Protein AF-A0A2V5P9Q1-F1 (afdb_monomer_lite)

Sequence (149 aa):
MIMTPKLNVADATVYAEELSNFLGTQSELMRGEEVIRRAHARVTAQKPDLAFQPVALTVNVLPKTTIFVLRAIGDNPQYAQAFLQACMDEFVLLKKEMKTGLSDTMVASLMEEMLRKEKELAKCDEELVAFQSTNKMVITQETGNNAAT

Radius of gyration: 32.31 Å; chains: 1; bounding box: 69×60×89 Å

Secondary structure (DSSP, 8-state):
---------THHHHHHHHHHHHHHHHHHHHT-HHHHHHHHHHHHHH-TTS-----EEEEEEPTTSS-EEEEEE-S-HHHHHHHHHHHHHHHHHHHHHHHHHHHHHHHHHHHHHHHHHHHHHHHHHHHHHHHHHHHHHHHHHHHHHHT--

pLDDT: mean 80.14, std 17.53, range [33.88, 97.25]

Structure (mmCIF, N/CA/C/O backbone):
data_AF-A0A2V5P9Q1-F1
#
_entry.id   AF-A0A2V5P9Q1-F1
#
loop_
_atom_site.group_PDB
_atom_site.id
_atom_site.type_symbol
_atom_site.label_atom_id
_atom_site.label_alt_id
_atom_site.label_comp_id
_atom_site.label_asym_id
_atom_site.label_entity_id
_atom_site.label_seq_id
_atom_site.pdbx_PDB_ins_code
_atom_site.Cartn_x
_atom_site.Cartn_y
_atom_site.Cartn_z
_atom_site.occupancy
_atom_site.B_iso_or_equiv
_atom_site.auth_seq_id
_atom_site.auth_comp_id
_atom_site.auth_asym_id
_atom_site.auth_atom_id
_atom_site.pdbx_PDB_model_num
ATOM 1 N N . MET A 1 1 ? -32.147 44.092 0.662 1.00 40.44 1 MET A N 1
ATOM 2 C CA . MET A 1 1 ? -30.675 44.051 0.782 1.00 40.44 1 MET A CA 1
ATOM 3 C C . MET A 1 1 ? -30.308 42.649 1.239 1.00 40.44 1 MET A C 1
ATOM 5 O O . MET A 1 1 ? -30.636 42.300 2.363 1.00 40.44 1 MET A O 1
ATOM 9 N N . ILE A 1 2 ? -29.766 41.808 0.355 1.00 33.88 2 ILE A N 1
ATOM 10 C CA . ILE A 1 2 ? -29.325 40.457 0.731 1.00 33.88 2 ILE A CA 1
ATOM 11 C C . ILE A 1 2 ? -27.903 40.611 1.265 1.00 33.88 2 ILE A C 1
ATOM 13 O O . ILE A 1 2 ? -26.977 40.881 0.507 1.00 33.88 2 ILE A O 1
ATOM 17 N N . MET A 1 3 ? -27.762 40.536 2.584 1.00 35.75 3 MET A N 1
ATOM 18 C CA . MET A 1 3 ? -26.467 40.459 3.250 1.00 35.75 3 MET A CA 1
ATOM 19 C C . MET A 1 3 ? -25.951 39.036 3.067 1.00 35.75 3 MET A C 1
ATOM 21 O O . MET A 1 3 ? -26.459 38.113 3.694 1.00 35.75 3 MET A O 1
ATOM 25 N N . THR A 1 4 ? -24.973 38.849 2.185 1.00 43.09 4 THR A N 1
ATOM 26 C CA . THR A 1 4 ? -24.182 37.619 2.126 1.00 43.09 4 THR A CA 1
ATOM 27 C C . THR A 1 4 ? -23.335 37.574 3.395 1.00 43.09 4 THR A C 1
ATOM 29 O O . THR A 1 4 ? -22.450 38.424 3.545 1.00 43.09 4 THR A O 1
ATOM 32 N N . PRO A 1 5 ? -23.570 36.646 4.339 1.00 45.94 5 PRO A N 1
ATOM 33 C CA . PRO A 1 5 ? -22.650 36.492 5.449 1.00 45.94 5 PRO A CA 1
ATOM 34 C C . PRO A 1 5 ? -21.305 36.050 4.863 1.00 45.94 5 PRO A C 1
ATOM 36 O O . PRO A 1 5 ? -21.195 34.986 4.254 1.00 45.94 5 PRO A O 1
ATOM 39 N N . LYS A 1 6 ? -20.276 36.893 5.004 1.00 47.44 6 LYS A N 1
ATOM 40 C CA . LYS A 1 6 ? -18.892 36.468 4.796 1.00 47.44 6 LYS A CA 1
ATOM 41 C C . LYS A 1 6 ? -18.581 35.468 5.905 1.00 47.44 6 LYS A C 1
ATOM 43 O O . LYS A 1 6 ? -18.288 35.867 7.028 1.00 47.44 6 LYS A O 1
ATOM 48 N N . LEU A 1 7 ? -18.707 34.180 5.592 1.00 46.69 7 LEU A N 1
ATOM 49 C CA . LEU A 1 7 ? -18.158 33.101 6.403 1.00 46.69 7 LEU A CA 1
ATOM 50 C C . LEU A 1 7 ? -16.652 33.357 6.525 1.00 46.69 7 LEU A C 1
ATOM 52 O O . LEU A 1 7 ? -15.906 33.226 5.557 1.00 46.69 7 LEU A O 1
ATOM 56 N N . ASN A 1 8 ? -16.223 33.808 7.700 1.00 52.91 8 ASN A N 1
ATOM 57 C CA . ASN A 1 8 ? -14.816 33.918 8.045 1.00 52.91 8 ASN A CA 1
ATOM 58 C C . ASN A 1 8 ? -14.330 32.509 8.398 1.00 52.91 8 ASN A C 1
ATOM 60 O O . ASN A 1 8 ? -14.477 32.064 9.534 1.00 52.91 8 ASN A O 1
ATOM 64 N N . VAL A 1 9 ? -13.863 31.772 7.390 1.00 55.88 9 VAL A N 1
ATOM 65 C CA . VAL A 1 9 ? -13.464 30.369 7.526 1.00 55.88 9 VAL A CA 1
ATOM 66 C C . VAL A 1 9 ? -12.062 30.309 8.137 1.00 55.88 9 VAL A C 1
ATOM 68 O O . VAL A 1 9 ? -11.066 30.224 7.423 1.00 55.88 9 VAL A O 1
ATOM 71 N N . ALA A 1 10 ? -11.987 30.337 9.467 1.00 56.22 10 ALA A N 1
ATOM 72 C CA . ALA A 1 10 ? -10.782 29.927 10.191 1.00 56.22 10 ALA A CA 1
ATOM 73 C C . ALA A 1 10 ? -10.401 28.453 9.893 1.00 56.22 10 ALA A C 1
ATOM 75 O O . ALA A 1 10 ? -9.249 28.070 10.062 1.00 56.22 10 ALA A O 1
ATOM 76 N N . ASP A 1 11 ? -11.341 27.657 9.364 1.00 56.78 11 ASP A N 1
ATOM 77 C CA . ASP A 1 11 ? -11.164 26.243 9.003 1.00 56.78 11 ASP A CA 1
ATOM 78 C C . ASP A 1 11 ? -10.457 25.999 7.657 1.00 56.78 11 ASP A C 1
ATOM 80 O O . ASP A 1 11 ? -10.045 24.877 7.380 1.00 56.78 11 ASP A O 1
ATOM 84 N N . ALA A 1 12 ? -10.308 27.001 6.781 1.00 59.97 12 ALA A N 1
ATOM 85 C CA . ALA A 1 12 ? -9.825 26.766 5.415 1.00 59.97 12 ALA A CA 1
ATOM 86 C C . ALA A 1 12 ? -8.329 26.421 5.387 1.00 59.97 12 ALA A C 1
ATOM 88 O O . ALA A 1 12 ? -7.890 25.617 4.565 1.00 59.97 12 ALA A O 1
ATOM 89 N N . THR A 1 13 ? -7.553 27.014 6.296 1.00 61.47 13 THR A N 1
ATOM 90 C CA . THR A 1 13 ? -6.129 26.710 6.476 1.00 61.47 13 THR A CA 1
ATOM 91 C C . THR A 1 13 ? -5.934 25.343 7.124 1.00 61.47 13 THR A C 1
ATOM 93 O O . THR A 1 13 ? -5.122 24.566 6.635 1.00 61.47 13 THR A O 1
ATOM 96 N N . VAL A 1 14 ? -6.737 25.008 8.141 1.00 61.88 14 VAL A N 1
ATOM 97 C CA . VAL A 1 14 ? -6.705 23.695 8.810 1.00 61.88 14 VAL A CA 1
ATOM 98 C C . VAL A 1 14 ? -7.083 22.582 7.832 1.00 61.88 14 VAL A C 1
ATOM 100 O O . VAL A 1 14 ? -6.354 21.606 7.695 1.00 61.88 14 VAL A O 1
ATOM 103 N N . TYR A 1 15 ? -8.154 22.767 7.056 1.00 58.06 15 TYR A N 1
ATOM 104 C CA . TYR A 1 15 ? -8.574 21.818 6.023 1.00 58.06 15 TYR A CA 1
ATOM 105 C C . TYR A 1 15 ? -7.515 21.632 4.924 1.00 58.06 15 TYR A C 1
ATOM 107 O O . TYR A 1 15 ? -7.297 20.521 4.442 1.00 58.06 15 TYR A O 1
ATOM 115 N N . ALA A 1 16 ? -6.832 22.709 4.519 1.00 63.66 16 ALA A N 1
ATOM 116 C CA . ALA A 1 16 ? -5.755 22.629 3.534 1.00 63.66 16 ALA A CA 1
ATOM 117 C C . ALA A 1 16 ? -4.531 21.863 4.069 1.00 63.66 16 ALA A C 1
ATOM 119 O O . ALA A 1 16 ? -3.943 21.068 3.332 1.00 63.66 16 ALA A O 1
ATOM 120 N N . GLU A 1 17 ? -4.167 22.065 5.338 1.00 64.94 17 GLU A N 1
ATOM 121 C CA . GLU A 1 17 ? -3.105 21.308 6.008 1.00 64.94 17 GLU A CA 1
ATOM 122 C C . GLU A 1 17 ? -3.478 19.831 6.167 1.00 64.94 17 GLU A C 1
ATOM 124 O O . GLU A 1 17 ? -2.684 18.962 5.810 1.00 64.94 17 GLU A O 1
ATOM 129 N N . GLU A 1 18 ? -4.699 19.526 6.612 1.00 74.88 18 GLU A N 1
ATOM 130 C CA . GLU A 1 18 ? -5.209 18.154 6.715 1.00 74.88 18 GLU A CA 1
ATOM 131 C C . GLU A 1 18 ? -5.210 17.442 5.361 1.00 74.88 18 GLU A C 1
ATOM 133 O O . GLU A 1 18 ? -4.763 16.296 5.262 1.00 74.88 18 GLU A O 1
ATOM 138 N N . LEU A 1 19 ? -5.647 18.124 4.298 1.00 75.00 19 LEU A N 1
ATOM 139 C CA . LEU A 1 19 ? -5.620 17.577 2.945 1.00 75.00 19 LEU A CA 1
ATOM 140 C C . LEU A 1 19 ? -4.183 17.334 2.466 1.00 75.00 19 LEU A C 1
ATOM 142 O O . LEU A 1 19 ? -3.898 16.282 1.894 1.00 75.00 19 LEU A O 1
ATOM 146 N N . SER A 1 20 ? -3.265 18.271 2.714 1.00 79.62 20 SER A N 1
ATOM 147 C CA . SER A 1 20 ? -1.847 18.113 2.373 1.00 79.62 20 SER A CA 1
ATOM 148 C C . SER A 1 20 ? -1.219 16.932 3.114 1.00 79.62 20 SER A C 1
ATOM 150 O O . SER A 1 20 ? -0.558 16.092 2.499 1.00 79.62 20 SER A O 1
ATOM 152 N N . ASN A 1 21 ? -1.477 16.818 4.417 1.00 81.12 21 ASN A N 1
ATOM 153 C CA . ASN A 1 21 ? -1.006 15.714 5.248 1.00 81.12 21 ASN A CA 1
ATOM 154 C C . ASN A 1 21 ? -1.571 14.382 4.754 1.00 81.12 21 ASN A C 1
ATOM 156 O O . ASN A 1 21 ? -0.819 13.428 4.567 1.00 81.12 21 ASN A O 1
ATOM 160 N N . PHE A 1 22 ? -2.870 14.332 4.448 1.00 85.25 22 PHE A N 1
ATOM 161 C CA . PHE A 1 22 ? -3.517 13.150 3.891 1.00 85.25 22 PHE A CA 1
ATOM 162 C C . PHE A 1 22 ? -2.852 12.692 2.587 1.00 85.25 22 PHE A C 1
ATOM 164 O O . PHE A 1 22 ? -2.501 11.515 2.460 1.00 85.25 22 PHE A O 1
ATOM 171 N N . LEU A 1 23 ? -2.654 13.608 1.631 1.00 88.19 23 LEU A N 1
ATOM 172 C CA . LEU A 1 23 ? -2.028 13.307 0.341 1.00 88.19 23 LEU A CA 1
ATOM 173 C C . LEU A 1 23 ? -0.563 12.875 0.510 1.00 88.19 23 LEU A C 1
ATOM 175 O O . LEU A 1 23 ? -0.137 11.914 -0.133 1.00 88.19 23 LEU A O 1
ATOM 179 N N . GLY A 1 24 ? 0.177 13.518 1.418 1.00 88.12 24 GLY A N 1
ATOM 180 C CA . GLY A 1 24 ? 1.533 13.122 1.799 1.00 88.12 24 GLY A CA 1
ATOM 181 C C . GLY A 1 24 ? 1.580 11.699 2.357 1.00 88.12 24 GLY A C 1
ATOM 182 O O . GLY A 1 24 ? 2.328 10.865 1.852 1.00 88.12 24 GLY A O 1
ATOM 183 N N . THR A 1 25 ? 0.711 11.372 3.317 1.00 90.44 25 THR A N 1
ATOM 184 C CA . THR A 1 25 ? 0.605 10.016 3.871 1.00 90.44 25 THR A CA 1
ATOM 185 C C . THR A 1 25 ? 0.240 8.990 2.801 1.00 90.44 25 THR A C 1
ATOM 187 O O . THR A 1 25 ? 0.824 7.911 2.778 1.00 90.44 25 THR A O 1
ATOM 190 N N . GLN A 1 26 ? -0.695 9.295 1.892 1.00 91.00 26 GLN A N 1
ATOM 191 C CA . GLN A 1 26 ? -1.027 8.362 0.808 1.00 91.00 26 GLN A C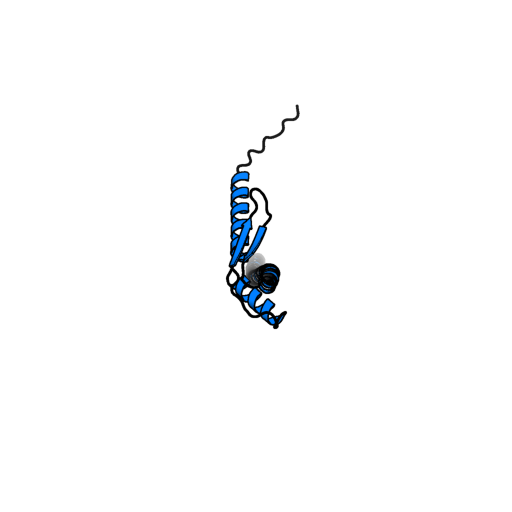A 1
ATOM 192 C C . GLN A 1 26 ? 0.175 8.126 -0.115 1.00 91.00 26 GLN A C 1
ATOM 194 O O . GLN A 1 26 ? 0.431 6.985 -0.488 1.00 91.00 26 GLN A O 1
ATOM 199 N N . SER A 1 27 ? 0.937 9.175 -0.437 1.00 93.12 27 SER A N 1
ATOM 200 C CA . SER A 1 27 ? 2.149 9.071 -1.256 1.00 93.12 27 SER A CA 1
ATOM 201 C C . SER A 1 27 ? 3.232 8.211 -0.593 1.00 93.12 27 SER A C 1
ATOM 203 O O . SER A 1 27 ? 3.878 7.410 -1.268 1.00 93.12 27 SER A O 1
ATOM 205 N N . GLU A 1 28 ? 3.417 8.340 0.722 1.00 93.06 28 GLU A N 1
ATOM 206 C CA . GLU A 1 28 ? 4.348 7.494 1.479 1.00 93.06 28 GLU A CA 1
ATOM 207 C C . GLU A 1 28 ? 3.880 6.041 1.547 1.00 93.06 28 GLU A C 1
ATOM 209 O O . GLU A 1 28 ? 4.666 5.134 1.296 1.00 93.06 28 GLU A O 1
ATOM 214 N N . LEU A 1 29 ? 2.587 5.798 1.784 1.00 93.25 29 LEU A N 1
ATOM 215 C CA . LEU A 1 29 ? 2.034 4.441 1.783 1.00 93.25 29 LEU A CA 1
ATOM 216 C C . LEU A 1 29 ? 2.187 3.753 0.419 1.00 93.25 29 LEU A C 1
ATOM 218 O O . LEU A 1 29 ? 2.509 2.569 0.374 1.00 93.25 29 LEU A O 1
ATOM 222 N N . MET A 1 30 ? 2.012 4.480 -0.691 1.00 94.25 30 MET A N 1
ATOM 223 C CA . MET A 1 30 ? 2.239 3.950 -2.045 1.00 94.25 30 MET A CA 1
ATOM 224 C C . MET A 1 30 ? 3.700 3.536 -2.287 1.00 94.25 30 MET A C 1
ATOM 226 O O . MET A 1 30 ? 3.950 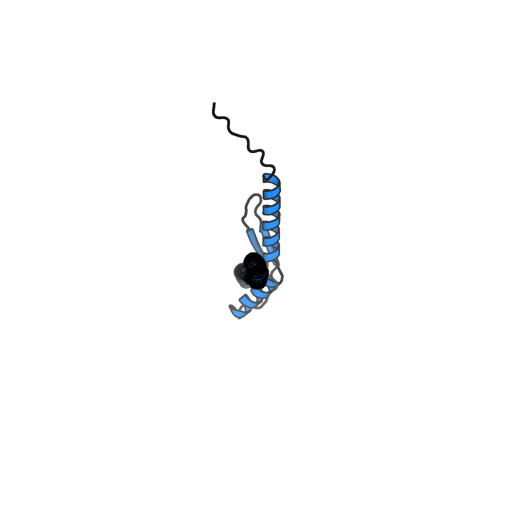2.622 -3.070 1.00 94.25 30 MET A O 1
ATOM 230 N N . ARG A 1 31 ? 4.661 4.198 -1.629 1.00 94.19 31 ARG A N 1
ATOM 231 C CA . ARG A 1 31 ? 6.102 3.882 -1.691 1.00 94.19 31 ARG A CA 1
ATOM 232 C C . ARG A 1 31 ? 6.578 2.993 -0.544 1.00 94.19 31 ARG A C 1
ATOM 234 O O . ARG A 1 31 ? 7.772 2.724 -0.444 1.00 94.19 31 ARG A O 1
ATOM 241 N N . GLY A 1 32 ? 5.666 2.557 0.320 1.00 93.62 32 GLY A N 1
ATOM 242 C CA . GLY A 1 32 ? 5.994 1.748 1.481 1.00 93.62 32 GLY A CA 1
ATOM 243 C C . GLY A 1 32 ? 6.600 0.406 1.079 1.00 93.62 32 GLY A C 1
ATOM 244 O O . GLY A 1 32 ? 6.219 -0.190 0.068 1.00 93.62 32 GLY A O 1
ATOM 245 N N . GLU A 1 33 ? 7.515 -0.092 1.912 1.00 94.69 33 GLU A N 1
ATOM 246 C CA . GLU A 1 33 ? 8.209 -1.364 1.690 1.00 94.69 33 GLU A CA 1
ATOM 247 C C . GLU A 1 33 ? 7.228 -2.517 1.461 1.00 94.69 33 GLU A C 1
ATOM 249 O O . GLU A 1 33 ? 7.431 -3.329 0.564 1.00 94.69 33 GLU A O 1
ATOM 254 N N . GLU A 1 34 ? 6.122 -2.554 2.207 1.00 94.38 34 GLU A N 1
ATOM 255 C CA . GLU A 1 34 ? 5.136 -3.624 2.078 1.00 94.38 34 GLU A CA 1
ATOM 256 C C . GLU A 1 34 ? 4.461 -3.639 0.698 1.00 94.38 34 GLU A C 1
ATOM 258 O O . GLU A 1 34 ? 4.317 -4.705 0.099 1.00 94.38 34 GLU A O 1
ATOM 263 N N . VAL A 1 35 ? 4.118 -2.470 0.145 1.00 96.38 35 VAL A N 1
ATOM 264 C CA . VAL A 1 35 ? 3.548 -2.364 -1.210 1.00 96.38 35 VAL A CA 1
ATOM 265 C C . VAL A 1 35 ? 4.578 -2.798 -2.250 1.00 96.38 35 VAL A C 1
ATOM 267 O O . VAL A 1 35 ? 4.259 -3.599 -3.127 1.00 96.38 35 VAL A O 1
ATOM 270 N N . ILE A 1 36 ? 5.821 -2.324 -2.137 1.00 96.38 36 ILE A N 1
ATOM 271 C CA . ILE A 1 36 ? 6.913 -2.665 -3.063 1.00 96.38 36 ILE A CA 1
ATOM 272 C C . ILE A 1 36 ? 7.198 -4.173 -3.039 1.00 96.38 36 ILE A C 1
ATOM 274 O O . ILE A 1 36 ? 7.257 -4.823 -4.085 1.00 96.38 36 ILE A O 1
ATOM 278 N N . ARG A 1 37 ? 7.331 -4.752 -1.843 1.00 96.56 37 ARG A N 1
ATOM 279 C CA . ARG A 1 37 ? 7.618 -6.173 -1.635 1.00 96.56 37 ARG A CA 1
ATOM 280 C C . ARG A 1 37 ? 6.504 -7.052 -2.199 1.00 96.56 37 ARG A C 1
ATOM 282 O O . ARG A 1 37 ? 6.789 -7.998 -2.938 1.00 96.56 37 ARG A O 1
ATOM 289 N N . ARG A 1 38 ? 5.238 -6.741 -1.889 1.00 97.19 38 ARG A N 1
ATOM 290 C CA . ARG A 1 38 ? 4.083 -7.477 -2.428 1.00 97.19 38 ARG A CA 1
ATOM 291 C C . ARG A 1 38 ? 3.969 -7.324 -3.942 1.00 97.19 38 ARG A C 1
ATOM 293 O O . ARG A 1 38 ? 3.687 -8.308 -4.621 1.00 97.19 38 ARG A O 1
ATOM 300 N N . ALA A 1 39 ? 4.258 -6.143 -4.487 1.00 97.06 39 ALA A N 1
ATOM 301 C CA . ALA A 1 39 ? 4.215 -5.904 -5.925 1.00 97.06 39 ALA A CA 1
ATOM 302 C C . ALA A 1 39 ? 5.239 -6.764 -6.676 1.00 97.06 39 ALA A C 1
ATOM 304 O O . ALA A 1 39 ? 4.877 -7.444 -7.636 1.00 97.06 39 ALA A O 1
ATOM 305 N N . HIS A 1 40 ? 6.489 -6.819 -6.206 1.00 96.50 40 HIS A N 1
ATOM 306 C CA . HIS A 1 40 ? 7.497 -7.718 -6.775 1.00 96.50 40 HIS A CA 1
ATOM 307 C C . HIS A 1 40 ? 7.069 -9.187 -6.695 1.00 96.50 40 HIS A C 1
ATOM 309 O O . HIS A 1 40 ? 7.151 -9.901 -7.694 1.00 96.50 40 HIS A O 1
ATOM 315 N N . ALA A 1 41 ? 6.564 -9.631 -5.539 1.00 96.00 41 ALA A N 1
ATOM 316 C CA . ALA A 1 41 ? 6.081 -10.999 -5.366 1.00 96.00 41 ALA A CA 1
ATOM 317 C C . ALA A 1 41 ? 4.930 -11.331 -6.333 1.00 96.00 41 ALA A C 1
ATOM 319 O O . ALA A 1 41 ? 4.930 -12.394 -6.956 1.00 96.00 41 ALA A O 1
ATOM 320 N N . ARG A 1 42 ? 3.987 -10.399 -6.519 1.00 96.12 42 ARG A N 1
ATOM 321 C CA . ARG A 1 42 ? 2.875 -10.534 -7.466 1.00 96.12 42 ARG A CA 1
ATOM 322 C C . ARG A 1 42 ? 3.365 -10.654 -8.905 1.00 96.12 42 ARG A C 1
ATOM 324 O O . ARG A 1 42 ? 2.878 -11.522 -9.624 1.00 96.12 42 ARG A O 1
ATOM 331 N N . VAL A 1 43 ? 4.319 -9.823 -9.329 1.00 96.12 43 VAL A N 1
ATOM 332 C CA . VAL A 1 43 ? 4.875 -9.896 -10.691 1.00 96.12 43 VAL A CA 1
ATOM 333 C C . VAL A 1 43 ? 5.556 -11.239 -10.922 1.00 96.12 43 VAL A C 1
ATOM 335 O O . VAL A 1 43 ? 5.258 -11.888 -11.920 1.00 96.12 43 VAL A O 1
ATOM 338 N N . THR A 1 44 ? 6.389 -11.696 -9.984 1.00 94.25 44 THR A N 1
ATOM 339 C CA . THR A 1 44 ? 7.059 -13.002 -10.079 1.00 94.25 44 THR A CA 1
ATOM 340 C C . THR A 1 44 ? 6.054 -14.155 -10.160 1.00 94.25 44 THR A C 1
ATOM 342 O O . THR A 1 44 ? 6.258 -15.095 -10.921 1.00 94.25 44 THR A O 1
ATOM 345 N N . ALA A 1 45 ? 4.944 -14.077 -9.419 1.00 94.19 45 ALA A N 1
ATOM 346 C CA . ALA A 1 45 ? 3.903 -15.104 -9.437 1.00 94.19 45 ALA A CA 1
ATOM 347 C C . ALA A 1 45 ? 3.064 -15.103 -10.728 1.00 94.19 45 ALA A C 1
ATOM 349 O O . ALA A 1 45 ? 2.678 -16.163 -11.212 1.00 94.19 45 ALA A O 1
ATOM 350 N N . GLN A 1 46 ? 2.755 -13.927 -11.282 1.00 94.00 46 GLN A N 1
ATOM 351 C CA . GLN A 1 46 ? 1.884 -13.797 -12.458 1.00 94.00 46 GLN A CA 1
ATOM 352 C C . GLN A 1 46 ? 2.637 -13.882 -13.787 1.00 94.00 46 GLN A C 1
ATOM 354 O O . GLN A 1 46 ? 2.044 -14.227 -14.808 1.00 94.00 46 GLN A O 1
ATOM 359 N N . LYS A 1 47 ? 3.921 -13.519 -13.795 1.00 92.44 47 LYS A N 1
ATOM 360 C CA . LYS A 1 47 ? 4.767 -13.447 -14.989 1.00 92.44 47 LYS A CA 1
ATOM 361 C C . LYS A 1 47 ? 6.137 -14.065 -14.691 1.00 92.44 47 LYS A C 1
ATOM 363 O O . LYS A 1 47 ? 7.123 -13.333 -14.620 1.00 92.44 47 LYS A O 1
ATOM 368 N N . PRO A 1 48 ? 6.213 -15.398 -14.531 1.00 88.25 48 PRO A N 1
ATOM 369 C CA . PRO A 1 48 ? 7.462 -16.086 -14.196 1.00 88.25 48 PRO A CA 1
ATOM 370 C C . PRO A 1 48 ? 8.551 -15.919 -15.268 1.00 88.25 48 PRO A C 1
ATOM 372 O O . PRO A 1 48 ? 9.734 -16.009 -14.954 1.00 88.25 48 PRO A O 1
ATOM 375 N N . ASP A 1 49 ? 8.165 -15.619 -16.512 1.00 91.19 49 ASP A N 1
ATOM 376 C CA . ASP A 1 49 ? 9.092 -15.366 -17.623 1.00 91.19 49 ASP A CA 1
ATOM 377 C C . ASP A 1 49 ? 9.869 -14.047 -17.472 1.00 91.19 49 ASP A C 1
ATOM 379 O O . ASP A 1 49 ? 10.910 -13.851 -18.103 1.00 91.19 49 ASP A O 1
ATOM 383 N N . LEU A 1 50 ? 9.373 -13.118 -16.647 1.00 91.12 50 LEU A N 1
ATOM 384 C CA . LEU A 1 50 ? 10.051 -11.860 -16.374 1.00 91.12 50 LEU A CA 1
ATOM 385 C C . LEU A 1 50 ? 10.959 -12.020 -15.152 1.00 91.12 50 LEU A C 1
ATOM 387 O O . LEU A 1 50 ? 10.494 -12.081 -14.013 1.00 91.12 50 LEU A O 1
ATOM 391 N N . ALA A 1 51 ? 12.270 -12.034 -15.390 1.00 90.44 51 ALA A N 1
ATOM 392 C CA . ALA A 1 51 ? 13.258 -12.063 -14.320 1.00 90.44 51 ALA A CA 1
ATOM 393 C C . ALA A 1 51 ? 13.093 -10.862 -13.377 1.00 90.44 51 ALA A C 1
ATOM 395 O O . ALA A 1 51 ? 12.850 -9.737 -13.819 1.00 90.44 51 ALA A O 1
ATOM 396 N N . PHE A 1 52 ? 13.262 -11.109 -12.077 1.00 92.56 52 PHE A N 1
ATOM 397 C CA . PHE A 1 52 ? 13.241 -10.063 -11.061 1.00 92.56 52 PHE A CA 1
ATOM 398 C C . PHE A 1 52 ? 14.274 -8.976 -11.373 1.00 92.56 52 PHE A C 1
ATOM 400 O O . PHE A 1 52 ? 15.435 -9.278 -11.657 1.00 92.56 52 PHE A O 1
ATOM 407 N N . GLN A 1 53 ? 13.857 -7.714 -11.266 1.00 91.19 53 GLN A N 1
ATOM 408 C CA . GLN A 1 53 ? 14.733 -6.561 -11.425 1.00 91.19 53 GLN A CA 1
ATOM 409 C C . GLN A 1 53 ? 14.388 -5.460 -10.420 1.00 91.19 53 GLN A C 1
ATOM 411 O O . GLN A 1 53 ? 13.212 -5.278 -10.089 1.00 91.19 53 GLN A O 1
ATOM 416 N N . PRO A 1 54 ? 15.390 -4.698 -9.948 1.00 92.19 54 PRO A N 1
ATOM 417 C CA . PRO A 1 54 ? 15.134 -3.515 -9.144 1.00 92.19 54 PRO A CA 1
ATOM 418 C C . PRO A 1 54 ? 14.404 -2.461 -9.985 1.00 92.19 54 PRO A C 1
ATOM 420 O O . PRO A 1 54 ? 14.766 -2.198 -11.132 1.00 92.19 54 PRO A O 1
ATOM 423 N N . VAL A 1 55 ? 13.373 -1.846 -9.405 1.00 95.69 55 VAL A N 1
ATOM 424 C CA . VAL A 1 55 ? 12.603 -0.776 -10.046 1.00 95.69 55 VAL A CA 1
ATOM 425 C C . VAL A 1 55 ? 12.515 0.407 -9.092 1.00 95.69 55 VAL A C 1
ATOM 427 O O . 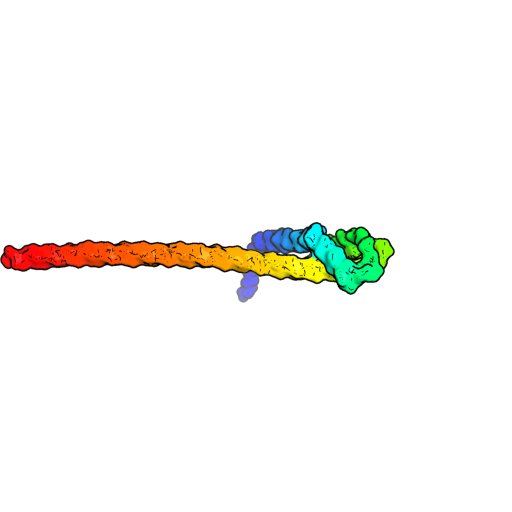VAL A 1 55 ? 12.044 0.278 -7.964 1.00 95.69 55 VAL A O 1
ATOM 430 N N . ALA A 1 56 ? 12.954 1.577 -9.545 1.00 95.06 56 ALA A N 1
ATOM 431 C CA . ALA A 1 56 ? 12.826 2.814 -8.791 1.00 95.06 56 ALA A CA 1
ATOM 432 C C . ALA A 1 56 ? 11.407 3.377 -8.957 1.00 95.06 56 ALA A C 1
ATOM 434 O O . ALA A 1 56 ? 11.012 3.767 -10.060 1.00 95.06 56 ALA A O 1
ATOM 435 N N . LEU A 1 57 ? 10.647 3.427 -7.861 1.00 96.25 57 LEU A N 1
ATOM 436 C CA . LEU A 1 57 ? 9.298 3.990 -7.819 1.00 96.25 57 LEU A CA 1
ATOM 437 C C . LEU A 1 57 ? 9.325 5.426 -7.290 1.00 96.25 57 LEU A C 1
ATOM 439 O O . LEU A 1 57 ? 9.842 5.707 -6.211 1.00 96.25 57 LEU A O 1
ATOM 443 N N . THR A 1 58 ? 8.696 6.334 -8.026 1.00 96.19 58 THR A N 1
ATOM 444 C CA . THR A 1 58 ? 8.460 7.715 -7.596 1.00 96.19 58 THR A CA 1
ATOM 445 C C . THR A 1 58 ? 6.971 8.021 -7.629 1.00 96.19 58 THR A C 1
ATOM 447 O O . THR A 1 58 ? 6.260 7.590 -8.537 1.00 96.19 58 THR A O 1
ATOM 450 N N . VAL A 1 59 ? 6.504 8.760 -6.624 1.00 95.88 59 VAL A N 1
ATOM 451 C CA . VAL A 1 59 ? 5.100 9.140 -6.449 1.00 95.88 59 VAL A CA 1
ATOM 452 C C . VAL A 1 59 ? 5.059 10.632 -6.161 1.00 95.88 59 VAL A C 1
ATOM 454 O O . VAL A 1 59 ? 5.699 11.106 -5.224 1.00 95.88 59 VAL A O 1
ATOM 457 N N . ASN A 1 60 ? 4.351 11.377 -7.000 1.00 94.75 60 ASN A N 1
ATOM 458 C CA . ASN A 1 60 ? 4.205 12.820 -6.868 1.00 94.75 60 ASN A CA 1
ATOM 459 C C . ASN A 1 60 ? 2.732 13.195 -6.951 1.00 94.75 60 ASN A C 1
ATOM 461 O O . ASN A 1 60 ? 1.976 12.585 -7.700 1.00 94.75 60 ASN A O 1
ATOM 465 N N . VAL A 1 61 ? 2.333 14.233 -6.227 1.00 93.00 61 VAL A N 1
ATOM 466 C CA . VAL A 1 61 ? 0.994 14.814 -6.344 1.00 93.00 61 VAL A CA 1
ATOM 467 C C . VAL A 1 61 ? 1.076 15.999 -7.295 1.00 93.00 61 VAL A C 1
ATOM 469 O O . VAL A 1 61 ? 1.954 16.852 -7.146 1.00 93.00 61 VAL A O 1
ATOM 472 N N . LEU A 1 62 ? 0.183 16.067 -8.283 1.00 91.94 62 LEU A N 1
ATOM 473 C CA . LEU A 1 62 ? 0.134 17.227 -9.166 1.00 91.94 62 LEU A CA 1
ATOM 474 C C . LEU A 1 62 ? -0.290 18.471 -8.365 1.00 91.94 62 LEU A C 1
ATOM 476 O O . LEU A 1 62 ? -1.313 18.422 -7.671 1.00 91.94 62 LEU A O 1
ATOM 480 N N . PRO A 1 63 ? 0.453 19.591 -8.463 1.00 88.94 63 PRO A N 1
ATOM 481 C CA . PRO A 1 63 ? 0.170 20.790 -7.684 1.00 88.94 63 PRO A CA 1
ATOM 482 C C . PRO A 1 63 ? -1.280 21.253 -7.822 1.00 88.94 63 PRO A C 1
ATOM 484 O O . PRO A 1 63 ? -1.806 21.325 -8.931 1.00 88.94 63 PRO A O 1
ATOM 487 N N . LYS A 1 64 ? -1.901 21.625 -6.695 1.00 85.88 64 LYS A N 1
ATOM 488 C CA . LYS A 1 64 ? -3.299 22.096 -6.618 1.00 85.88 64 LYS A CA 1
ATOM 489 C C . LYS A 1 64 ? -4.341 21.062 -7.073 1.00 85.88 64 LYS A C 1
ATOM 491 O O . LYS A 1 64 ? -5.443 21.434 -7.464 1.00 85.88 64 LYS A O 1
ATOM 496 N N . THR A 1 65 ? -4.008 19.775 -7.017 1.00 88.50 65 THR A N 1
ATOM 497 C CA . THR A 1 65 ? -4.934 18.682 -7.330 1.00 88.50 65 THR A CA 1
ATOM 498 C C . THR A 1 65 ? -4.808 17.549 -6.312 1.00 88.50 65 THR A C 1
ATOM 500 O O . THR A 1 65 ? -3.895 17.535 -5.489 1.00 88.50 65 THR A O 1
ATOM 503 N N . THR A 1 66 ? -5.703 16.568 -6.408 1.00 87.81 66 THR A N 1
ATOM 504 C CA . THR A 1 66 ? -5.636 15.286 -5.689 1.00 87.81 66 THR A CA 1
ATOM 505 C C . THR A 1 66 ? -5.136 14.142 -6.584 1.00 87.81 66 THR A C 1
ATOM 507 O O . THR A 1 66 ? -5.347 12.969 -6.280 1.00 87.81 66 THR A O 1
ATOM 510 N N . ILE A 1 67 ? -4.497 14.467 -7.714 1.00 91.19 67 ILE A N 1
ATOM 511 C CA . ILE A 1 67 ? -4.037 13.489 -8.704 1.00 91.19 67 ILE A CA 1
ATOM 512 C C . ILE A 1 67 ? -2.616 13.044 -8.358 1.00 91.19 67 ILE A C 1
ATOM 514 O O . ILE A 1 67 ? -1.694 13.860 -8.306 1.00 91.19 67 ILE A O 1
ATOM 518 N N . PHE A 1 68 ? -2.438 11.735 -8.184 1.00 94.12 68 PHE A N 1
ATOM 519 C CA . PHE A 1 68 ? -1.132 11.107 -8.011 1.00 94.12 68 PHE A CA 1
ATOM 520 C C . PHE A 1 68 ? -0.552 10.697 -9.366 1.00 94.12 68 PHE A C 1
ATOM 522 O O . PHE A 1 68 ? -1.226 10.083 -10.191 1.00 94.12 68 PHE A O 1
ATOM 529 N N . VAL A 1 69 ? 0.721 11.006 -9.574 1.00 95.12 69 VAL A N 1
ATOM 530 C CA . VAL A 1 69 ? 1.522 10.568 -10.714 1.00 95.12 69 VAL A CA 1
ATOM 531 C C . VAL A 1 69 ? 2.570 9.607 -10.192 1.00 95.12 69 VAL A C 1
ATOM 533 O O . VAL A 1 69 ? 3.473 9.996 -9.448 1.00 95.12 69 VAL A O 1
ATOM 536 N N . LEU A 1 70 ? 2.441 8.351 -10.605 1.00 95.25 70 LEU A N 1
ATOM 537 C CA . LEU A 1 70 ? 3.394 7.305 -10.291 1.00 95.25 70 LEU A CA 1
ATOM 538 C C . LEU A 1 70 ? 4.285 7.047 -11.500 1.00 95.25 70 LEU A C 1
ATOM 540 O O . LEU A 1 70 ? 3.819 7.001 -12.640 1.00 95.25 70 LEU A O 1
ATOM 544 N N . ARG A 1 71 ? 5.579 6.870 -11.248 1.00 96.12 71 ARG A N 1
ATOM 545 C CA . ARG A 1 71 ? 6.565 6.535 -12.273 1.00 96.12 71 ARG A CA 1
ATOM 546 C C . ARG A 1 71 ? 7.493 5.451 -11.752 1.00 96.12 71 ARG A C 1
ATOM 548 O O . ARG A 1 71 ? 8.114 5.621 -10.706 1.00 96.12 71 ARG A O 1
ATOM 555 N N . ALA A 1 72 ? 7.603 4.387 -12.535 1.00 95.56 72 ALA A N 1
ATOM 556 C CA . ALA A 1 72 ? 8.560 3.307 -12.359 1.00 95.56 72 ALA A CA 1
ATOM 557 C C . ALA A 1 72 ? 9.697 3.449 -13.380 1.00 95.56 72 ALA A C 1
ATOM 559 O O . ALA A 1 72 ? 9.438 3.697 -14.559 1.00 95.56 72 ALA A O 1
ATOM 560 N N . ILE A 1 73 ? 10.941 3.296 -12.933 1.00 95.38 73 ILE A N 1
ATOM 561 C CA . ILE A 1 73 ? 12.138 3.279 -13.783 1.00 95.38 73 ILE A CA 1
ATOM 562 C C . ILE A 1 73 ? 12.889 1.977 -13.505 1.00 95.38 73 ILE A C 1
ATOM 564 O O . ILE A 1 73 ? 13.202 1.685 -12.354 1.00 95.38 73 ILE A O 1
ATOM 568 N N . GLY A 1 74 ? 13.175 1.204 -14.547 1.00 93.62 74 GLY A N 1
ATOM 569 C CA . GLY A 1 74 ? 13.934 -0.042 -14.458 1.00 93.62 74 GLY A CA 1
ATOM 570 C C . GLY A 1 74 ? 14.484 -0.447 -15.822 1.00 93.62 74 GLY A C 1
ATOM 571 O O . GLY A 1 74 ? 14.080 0.117 -16.842 1.00 93.62 74 GLY A O 1
ATOM 572 N N . ASP A 1 75 ? 15.394 -1.417 -15.829 1.00 93.62 75 ASP A N 1
ATOM 573 C CA . ASP A 1 75 ? 16.140 -1.814 -17.030 1.00 93.62 75 ASP A CA 1
ATOM 574 C C . ASP A 1 75 ? 15.261 -2.554 -18.049 1.00 93.62 75 ASP A C 1
ATOM 576 O O . ASP A 1 75 ? 15.377 -2.343 -19.257 1.00 93.62 75 ASP A O 1
ATOM 580 N N . ASN A 1 76 ? 14.345 -3.405 -17.576 1.00 94.19 76 ASN A N 1
ATOM 581 C CA . ASN A 1 76 ? 13.360 -4.076 -18.414 1.00 94.19 76 ASN A CA 1
ATOM 582 C C . ASN A 1 76 ? 12.020 -3.318 -18.387 1.00 94.19 76 ASN A C 1
ATOM 584 O O . ASN A 1 76 ? 11.336 -3.310 -17.355 1.00 94.19 76 ASN A O 1
ATOM 588 N N . PRO A 1 77 ? 11.572 -2.751 -19.523 1.00 93.88 77 PRO A N 1
ATOM 589 C CA . PRO A 1 77 ? 10.328 -1.989 -19.581 1.00 93.88 77 PRO A CA 1
ATOM 590 C C . PRO A 1 77 ? 9.089 -2.844 -19.276 1.00 93.88 77 PRO A C 1
ATOM 592 O O . PRO A 1 77 ? 8.141 -2.348 -18.671 1.00 93.88 77 PRO A O 1
ATOM 595 N N . GLN A 1 78 ? 9.094 -4.131 -19.640 1.00 94.75 78 GLN A N 1
ATOM 596 C CA . GLN A 1 78 ? 7.973 -5.038 -19.380 1.00 94.75 78 GLN A CA 1
ATOM 597 C C . GLN A 1 78 ? 7.860 -5.367 -17.888 1.00 94.75 78 GLN A C 1
ATOM 599 O O . GLN A 1 78 ? 6.751 -5.407 -17.349 1.00 94.75 78 GLN A O 1
ATOM 604 N N . TYR A 1 79 ? 9.001 -5.555 -17.212 1.00 96.00 79 TYR A N 1
ATOM 605 C CA . TYR A 1 79 ? 9.036 -5.760 -15.764 1.00 96.00 79 TYR A CA 1
ATOM 606 C C . TYR A 1 79 ? 8.607 -4.491 -15.025 1.00 96.00 79 TYR A C 1
ATOM 608 O O . TYR A 1 79 ? 7.713 -4.551 -14.187 1.00 96.00 79 TYR A O 1
ATOM 616 N N . ALA A 1 80 ? 9.169 -3.332 -15.384 1.00 96.19 80 ALA A N 1
ATOM 617 C CA . ALA A 1 80 ? 8.831 -2.052 -14.763 1.00 96.19 80 ALA A CA 1
ATOM 618 C C . ALA A 1 80 ? 7.339 -1.703 -14.911 1.00 96.19 80 ALA A C 1
ATOM 620 O O . ALA A 1 80 ? 6.716 -1.241 -13.954 1.00 96.19 80 ALA A O 1
ATOM 621 N N . GLN A 1 81 ? 6.739 -1.975 -16.075 1.00 95.81 81 GLN A N 1
ATOM 622 C CA . GLN A 1 81 ? 5.304 -1.786 -16.293 1.00 95.81 81 GLN A CA 1
ATOM 623 C C . GLN A 1 81 ? 4.459 -2.739 -15.437 1.00 95.81 81 GLN A C 1
ATOM 625 O O . GLN A 1 81 ? 3.493 -2.308 -14.808 1.00 95.81 81 GLN A O 1
ATOM 630 N N . ALA A 1 82 ? 4.812 -4.029 -15.402 1.00 96.44 82 ALA A N 1
ATOM 631 C CA . ALA A 1 82 ? 4.102 -5.016 -14.591 1.00 96.44 82 ALA A CA 1
ATOM 632 C C . ALA A 1 82 ? 4.192 -4.685 -13.094 1.00 96.44 82 ALA A C 1
ATOM 634 O O . ALA A 1 82 ? 3.192 -4.763 -12.385 1.00 96.44 82 ALA A O 1
ATOM 635 N N . PHE A 1 83 ? 5.371 -4.261 -12.641 1.00 97.25 83 PHE A N 1
ATOM 636 C CA . PHE A 1 83 ? 5.618 -3.810 -11.279 1.00 97.25 83 PHE A CA 1
ATOM 637 C C . PHE A 1 83 ? 4.785 -2.580 -10.925 1.00 97.25 83 PHE A C 1
ATOM 639 O O . PHE A 1 83 ? 4.119 -2.581 -9.896 1.00 97.25 83 PHE A O 1
ATOM 646 N N . LEU A 1 84 ? 4.745 -1.564 -11.793 1.00 96.75 84 LEU A N 1
ATOM 647 C CA . LEU A 1 84 ? 3.954 -0.357 -11.548 1.00 96.75 84 LEU A CA 1
ATOM 648 C C . LEU A 1 84 ? 2.458 -0.667 -11.386 1.00 96.75 84 LEU A C 1
ATOM 650 O O . LEU A 1 84 ? 1.811 -0.123 -10.492 1.00 96.75 84 LEU A O 1
ATOM 654 N N . GLN A 1 85 ? 1.920 -1.561 -12.219 1.00 96.19 85 GLN A N 1
ATOM 655 C CA . GLN A 1 85 ? 0.537 -2.019 -12.089 1.00 96.19 85 GLN A CA 1
ATOM 656 C C . GLN A 1 85 ? 0.325 -2.775 -10.771 1.00 96.19 85 GLN A C 1
ATOM 658 O O . GLN A 1 85 ? -0.617 -2.483 -10.035 1.00 96.19 85 GLN A O 1
ATOM 663 N N . ALA A 1 86 ? 1.230 -3.701 -10.444 1.00 96.88 86 ALA A N 1
ATOM 664 C CA . ALA A 1 86 ? 1.166 -4.474 -9.211 1.00 96.88 86 ALA A CA 1
ATOM 665 C C . ALA A 1 86 ? 1.235 -3.580 -7.960 1.00 96.88 86 ALA A C 1
ATOM 667 O O . ALA A 1 86 ? 0.499 -3.824 -7.009 1.00 96.88 86 ALA A O 1
ATOM 668 N N . CYS A 1 87 ? 2.042 -2.514 -7.965 1.00 96.81 87 CYS A N 1
ATOM 669 C CA . CYS A 1 87 ? 2.091 -1.538 -6.874 1.00 96.81 87 CYS A CA 1
ATOM 670 C C . CYS A 1 87 ? 0.729 -0.890 -6.613 1.00 96.81 87 CYS A C 1
ATOM 672 O O . CYS A 1 87 ? 0.337 -0.742 -5.457 1.00 96.81 87 CYS A O 1
ATOM 674 N N . MET A 1 88 ? -0.009 -0.522 -7.663 1.00 95.81 88 MET A N 1
ATOM 675 C CA . MET A 1 88 ? -1.334 0.078 -7.496 1.00 95.81 88 MET A CA 1
ATOM 676 C C . MET A 1 88 ? -2.351 -0.917 -6.941 1.00 95.81 88 MET A C 1
ATOM 678 O O . MET A 1 88 ? -3.116 -0.567 -6.040 1.00 95.81 88 MET A O 1
ATOM 682 N N . ASP A 1 89 ? -2.334 -2.156 -7.430 1.00 96.50 89 ASP A N 1
ATOM 683 C CA . ASP A 1 89 ? -3.232 -3.204 -6.942 1.00 96.50 89 ASP A CA 1
ATOM 684 C C . ASP A 1 89 ? -2.962 -3.518 -5.461 1.00 96.50 89 ASP A C 1
ATOM 686 O O . ASP A 1 89 ? -3.892 -3.583 -4.654 1.00 96.50 89 ASP A O 1
ATOM 690 N N . GLU A 1 90 ? -1.688 -3.650 -5.084 1.00 96.44 90 GLU A N 1
ATOM 691 C CA . GLU A 1 90 ? -1.273 -3.917 -3.704 1.00 96.44 90 GLU A CA 1
ATOM 692 C C . GLU A 1 90 ? -1.549 -2.742 -2.770 1.00 96.44 90 GLU A C 1
ATOM 694 O O . GLU A 1 90 ? -1.996 -2.949 -1.644 1.00 96.44 90 GLU A O 1
ATOM 699 N N . PHE A 1 91 ? -1.371 -1.502 -3.228 1.00 95.44 91 PHE A N 1
ATOM 700 C CA . PHE A 1 91 ? -1.751 -0.329 -2.446 1.00 95.44 91 PHE A CA 1
ATOM 701 C C . PHE A 1 91 ? -3.258 -0.313 -2.153 1.00 95.44 91 PHE A C 1
ATOM 703 O O . PHE A 1 91 ? -3.670 -0.088 -1.015 1.00 95.44 91 PHE A O 1
ATOM 710 N N . VAL A 1 92 ? -4.101 -0.596 -3.152 1.00 94.25 92 VAL A N 1
ATOM 711 C CA . VAL A 1 92 ? -5.558 -0.665 -2.955 1.00 94.25 92 VAL A CA 1
ATOM 712 C C . VAL A 1 92 ? -5.934 -1.790 -1.989 1.00 94.25 92 VAL A C 1
ATOM 714 O O . VAL A 1 92 ? -6.824 -1.601 -1.156 1.00 94.25 92 VAL A O 1
ATOM 717 N N . LEU A 1 93 ? -5.269 -2.944 -2.069 1.00 94.50 93 LEU A N 1
ATOM 718 C CA . LEU A 1 93 ? -5.472 -4.048 -1.130 1.00 94.50 93 LEU A CA 1
ATOM 719 C C . LEU A 1 93 ? -5.047 -3.670 0.289 1.00 94.50 93 LEU A C 1
ATOM 721 O O . LEU A 1 93 ? -5.849 -3.825 1.206 1.00 94.50 93 LEU A O 1
ATOM 725 N N . LEU A 1 94 ? -3.870 -3.071 0.461 1.00 9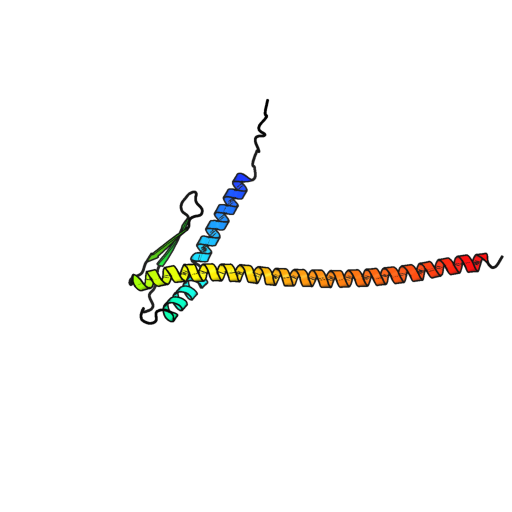2.94 94 LEU A N 1
ATOM 726 C CA . LEU A 1 94 ? -3.396 -2.578 1.752 1.00 92.94 94 LEU A CA 1
ATOM 727 C C . LEU A 1 94 ? -4.394 -1.587 2.365 1.00 92.94 94 LEU A C 1
ATOM 729 O O . LEU A 1 94 ? -4.748 -1.690 3.536 1.00 92.94 94 LEU A O 1
ATOM 733 N N . LYS A 1 95 ? -4.931 -0.657 1.568 1.00 91.12 95 LYS A N 1
ATOM 734 C CA . LYS A 1 95 ? -5.965 0.282 2.029 1.00 91.12 95 LYS A CA 1
ATOM 735 C C . LYS A 1 95 ? -7.246 -0.422 2.476 1.00 91.12 95 LYS A C 1
ATOM 737 O O . LYS A 1 95 ? -7.871 0.026 3.440 1.00 91.12 95 LYS A O 1
ATOM 742 N N . LYS A 1 96 ? -7.650 -1.499 1.795 1.00 89.81 96 LYS A N 1
ATOM 743 C CA . LYS A 1 96 ? -8.795 -2.324 2.207 1.00 89.81 96 LYS A CA 1
ATOM 744 C C . LYS A 1 96 ? -8.500 -3.051 3.517 1.00 89.81 96 LYS A C 1
ATOM 746 O O . LYS A 1 96 ? -9.325 -2.978 4.417 1.00 89.81 96 LYS A O 1
ATOM 751 N N . GLU A 1 97 ? -7.328 -3.669 3.647 1.00 88.31 97 GLU A N 1
ATOM 752 C CA . GLU A 1 97 ? -6.880 -4.348 4.872 1.00 88.31 97 GLU A CA 1
ATOM 753 C C . GLU A 1 97 ? -6.869 -3.395 6.070 1.00 88.31 97 GLU A C 1
ATOM 755 O O . GLU A 1 97 ? -7.449 -3.708 7.106 1.00 88.31 97 GLU A O 1
ATOM 760 N N . MET A 1 98 ? -6.307 -2.192 5.912 1.00 84.56 98 MET A N 1
ATOM 761 C CA . MET A 1 98 ? -6.310 -1.166 6.960 1.00 84.56 98 MET A CA 1
ATOM 762 C C . MET A 1 98 ? -7.732 -0.786 7.388 1.00 84.56 98 MET A C 1
ATOM 764 O O . MET A 1 98 ? -7.995 -0.606 8.575 1.00 84.56 98 MET A O 1
ATOM 768 N N . LYS A 1 99 ? -8.667 -0.672 6.437 1.00 78.06 99 LYS A N 1
ATOM 769 C CA . LYS A 1 99 ? -10.071 -0.376 6.747 1.00 78.06 99 LYS A CA 1
ATOM 770 C C . LYS A 1 99 ? -10.739 -1.529 7.501 1.00 78.06 99 LYS A C 1
ATOM 772 O O . LYS A 1 99 ? -11.479 -1.270 8.447 1.00 78.06 99 LYS A O 1
ATOM 777 N N . THR A 1 100 ? -10.487 -2.772 7.099 1.00 75.69 100 THR A N 1
ATOM 778 C CA . THR A 1 100 ? -11.018 -3.956 7.789 1.00 75.69 100 THR A CA 1
ATOM 779 C C . THR A 1 100 ? -10.454 -4.066 9.204 1.00 75.69 100 THR A C 1
ATOM 781 O O . THR A 1 100 ? -11.230 -4.184 10.144 1.00 75.69 100 THR A O 1
ATOM 784 N N . GLY A 1 101 ? -9.141 -3.900 9.393 1.00 69.75 101 GLY A N 1
ATOM 785 C CA . GLY A 1 101 ? -8.525 -3.948 10.724 1.00 69.75 101 GLY A CA 1
ATOM 786 C C . GLY A 1 101 ? -9.034 -2.856 11.678 1.00 69.75 101 GLY A C 1
ATOM 787 O O . GLY A 1 101 ? -9.218 -3.106 12.870 1.00 69.75 101 GLY A O 1
ATOM 788 N N . LEU A 1 102 ? -9.344 -1.660 11.157 1.00 61.62 102 LEU A N 1
ATOM 789 C CA . LEU A 1 102 ? -10.024 -0.610 11.929 1.00 61.62 102 LEU A CA 1
ATOM 790 C C . LEU A 1 102 ? -11.443 -1.029 12.343 1.00 61.62 102 LEU A C 1
ATOM 792 O O . LEU A 1 102 ? -11.857 -0.745 13.466 1.00 61.62 102 LEU A O 1
ATOM 796 N N . SER A 1 103 ? -12.175 -1.717 11.463 1.00 59.78 103 SER A N 1
ATOM 797 C CA . SER A 1 103 ? -13.502 -2.259 11.775 1.00 59.78 103 SER A CA 1
ATOM 798 C C . SER A 1 103 ? -13.432 -3.322 12.870 1.00 59.78 103 SER A C 1
ATOM 800 O O . SER A 1 103 ? -14.234 -3.275 13.796 1.00 59.78 103 SER A O 1
ATOM 802 N N . ASP A 1 104 ? -12.465 -4.238 12.808 1.00 58.97 104 ASP A N 1
ATOM 803 C CA . ASP A 1 104 ? -12.297 -5.290 13.819 1.00 58.97 104 ASP A CA 1
ATOM 804 C C . ASP A 1 104 ? -11.966 -4.693 15.193 1.00 58.97 104 ASP A C 1
ATOM 806 O O . ASP A 1 104 ? -12.544 -5.083 16.208 1.00 58.97 104 ASP A O 1
ATOM 810 N N . THR A 1 105 ? -11.106 -3.670 15.217 1.00 65.62 105 THR A N 1
ATOM 811 C CA . THR A 1 105 ? -10.799 -2.911 16.440 1.00 65.62 105 THR A CA 1
ATOM 812 C C . THR A 1 105 ? -12.042 -2.214 16.997 1.00 65.62 105 THR A C 1
ATOM 814 O O . THR A 1 105 ? -12.313 -2.299 18.191 1.00 65.62 105 THR A O 1
ATOM 817 N N . MET A 1 106 ? -12.836 -1.561 16.140 1.00 58.28 106 MET A N 1
ATOM 818 C CA . MET A 1 106 ? -14.077 -0.899 16.554 1.00 58.28 106 MET A CA 1
ATOM 819 C C . MET A 1 106 ? -15.100 -1.899 17.113 1.00 58.28 106 MET A C 1
ATOM 821 O O . MET A 1 106 ? -15.746 -1.608 18.118 1.00 58.28 106 MET A O 1
ATOM 825 N N . VAL A 1 107 ? -15.238 -3.076 16.495 1.00 62.09 107 VAL A N 1
ATOM 826 C CA . VAL A 1 107 ? -16.125 -4.146 16.980 1.00 62.09 107 VAL A CA 1
ATOM 827 C C . VAL A 1 107 ? -15.680 -4.632 18.357 1.00 62.09 107 VAL A C 1
ATOM 829 O O . VAL A 1 107 ? -16.521 -4.767 19.244 1.00 62.09 107 VAL A O 1
ATOM 832 N N . ALA A 1 108 ? -14.376 -4.833 18.565 1.00 69.69 108 ALA A N 1
ATOM 833 C CA . ALA A 1 108 ? -13.838 -5.224 19.865 1.00 69.69 108 ALA A CA 1
ATOM 834 C C . ALA A 1 108 ? -14.135 -4.171 20.947 1.00 69.69 108 ALA A C 1
ATOM 836 O O . ALA A 1 108 ? -14.650 -4.517 22.010 1.00 69.69 108 ALA A O 1
ATOM 837 N N . SER A 1 109 ? -13.904 -2.886 20.655 1.00 70.50 109 SER A N 1
ATOM 838 C CA . SER A 1 109 ? -14.233 -1.798 21.585 1.00 70.50 109 SER A CA 1
ATOM 839 C C . SER A 1 109 ? -15.732 -1.716 21.887 1.00 70.50 109 SER A C 1
ATOM 841 O O . SER A 1 109 ? -16.121 -1.486 23.028 1.00 70.50 109 SER A O 1
ATOM 843 N N . LEU A 1 110 ? -16.598 -1.941 20.89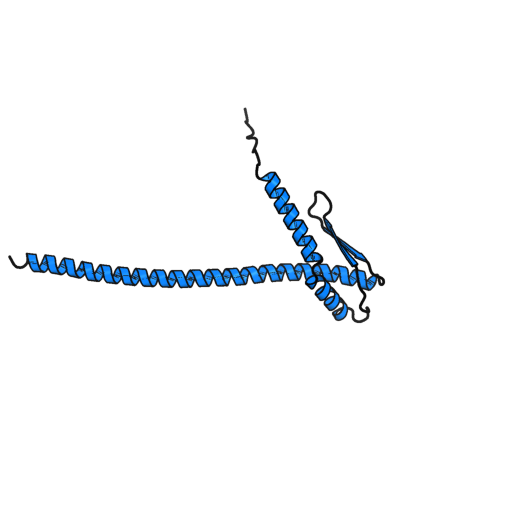3 1.00 66.69 110 LEU A N 1
ATOM 844 C CA . LEU A 1 110 ? -18.047 -1.930 21.103 1.00 66.69 110 LEU A CA 1
ATOM 845 C C . LEU A 1 110 ? -18.522 -3.124 21.949 1.00 66.69 110 LEU A C 1
ATOM 847 O O . LEU A 1 110 ? -19.421 -2.965 22.773 1.00 66.69 110 LEU A O 1
ATOM 851 N N . MET A 1 111 ? -17.918 -4.304 21.778 1.00 70.31 111 MET A N 1
ATOM 852 C CA . MET A 1 111 ? -18.190 -5.469 22.629 1.00 70.31 111 MET A CA 1
ATOM 853 C C . MET A 1 111 ? -17.783 -5.218 24.083 1.00 70.31 111 MET A C 1
ATOM 855 O O . MET A 1 111 ? -18.531 -5.563 24.996 1.00 70.31 111 MET A O 1
ATOM 859 N N . GLU A 1 112 ? -16.631 -4.587 24.310 1.00 83.88 112 GLU A N 1
ATOM 860 C CA . GLU A 1 112 ? -16.180 -4.220 25.655 1.00 83.88 112 GLU A CA 1
ATOM 861 C C . GLU A 1 112 ? -17.154 -3.241 26.332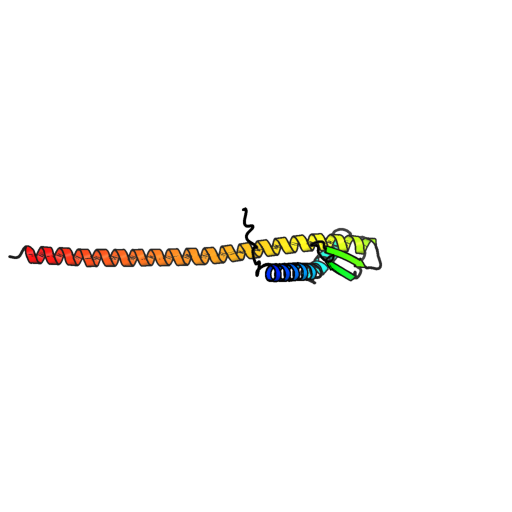 1.00 83.88 112 GLU A C 1
ATOM 863 O O . GLU A 1 112 ? -17.548 -3.436 27.485 1.00 83.88 112 GLU A O 1
ATOM 868 N N . GLU A 1 113 ? -17.623 -2.234 25.591 1.00 84.62 113 GLU A N 1
ATOM 869 C CA . GLU A 1 113 ? -18.641 -1.291 26.062 1.00 84.62 113 GLU A CA 1
ATOM 870 C C . GLU A 1 113 ? -19.980 -1.979 26.376 1.00 84.62 113 GLU A C 1
ATOM 872 O O . GLU A 1 113 ? -20.598 -1.677 27.400 1.00 84.62 113 GLU A O 1
ATOM 877 N N . MET A 1 114 ? -20.417 -2.927 25.538 1.00 76.25 114 MET A N 1
ATOM 878 C CA . MET A 1 114 ? -21.636 -3.711 25.763 1.00 76.25 114 MET A CA 1
ATOM 879 C C . MET A 1 114 ? -21.545 -4.526 27.058 1.00 76.25 114 MET A C 1
ATOM 881 O O . MET A 1 114 ? -22.429 -4.416 27.905 1.00 76.25 114 MET A O 1
ATOM 885 N N . LEU A 1 115 ? -20.451 -5.266 27.262 1.00 84.75 115 LEU A N 1
ATOM 886 C CA . LEU A 1 115 ? -20.225 -6.046 28.484 1.00 84.75 115 LEU A CA 1
ATOM 887 C C . LEU A 1 115 ? -20.164 -5.156 29.732 1.00 84.75 115 LEU A C 1
ATOM 889 O O . LEU A 1 115 ? -20.703 -5.507 30.785 1.00 84.75 115 LEU A O 1
ATOM 893 N N . ARG A 1 116 ? -19.539 -3.974 29.631 1.00 89.19 116 ARG A N 1
ATOM 894 C CA . ARG A 1 116 ? -19.529 -3.005 30.734 1.00 89.19 116 ARG A CA 1
ATOM 895 C C . ARG A 1 116 ? -20.946 -2.547 31.072 1.00 89.19 116 ARG A C 1
ATOM 897 O O . ARG A 1 116 ? -21.293 -2.474 32.249 1.00 89.19 116 ARG A O 1
ATOM 904 N N . LYS A 1 117 ? -21.766 -2.270 30.056 1.00 85.19 117 LYS A N 1
ATOM 905 C CA . LYS A 1 117 ? -23.155 -1.836 30.239 1.00 85.19 117 LYS A CA 1
ATOM 906 C C . LYS A 1 117 ? -24.049 -2.932 30.804 1.00 85.19 117 LYS A C 1
ATOM 908 O O . LYS A 1 117 ? -24.849 -2.631 31.682 1.00 85.19 117 LYS A O 1
ATOM 913 N N . GLU A 1 118 ? -23.880 -4.185 30.392 1.00 84.69 118 GLU A N 1
ATOM 914 C CA . GLU A 1 118 ? -24.578 -5.322 31.009 1.00 84.69 118 GLU A CA 1
ATOM 915 C C . GLU A 1 118 ? -24.244 -5.447 32.500 1.00 84.69 118 GLU A C 1
ATOM 917 O O . GLU A 1 118 ? -25.134 -5.637 33.329 1.00 84.69 118 GLU A O 1
ATOM 922 N N . LYS A 1 119 ? -22.971 -5.261 32.869 1.00 88.38 119 LYS A N 1
ATOM 923 C CA . LYS A 1 119 ? -22.544 -5.278 34.273 1.00 88.38 119 LYS A CA 1
ATOM 924 C C . LYS A 1 119 ? -23.122 -4.113 35.081 1.00 88.38 119 LYS A C 1
ATOM 926 O O . LYS A 1 119 ? -23.518 -4.305 36.229 1.00 88.38 119 LYS A O 1
ATOM 931 N N . GLU A 1 120 ? -23.158 -2.911 34.506 1.00 89.12 120 GLU A N 1
ATOM 932 C CA . GLU A 1 120 ? -23.800 -1.746 35.130 1.00 89.12 120 GLU A CA 1
ATOM 933 C C . GLU A 1 120 ? -25.303 -1.977 35.330 1.00 89.12 120 GLU A C 1
ATOM 935 O O . GLU A 1 120 ? -25.816 -1.685 36.408 1.00 89.12 120 GLU A O 1
ATOM 940 N N . LEU A 1 121 ? -25.989 -2.555 34.338 1.00 88.44 121 LEU A N 1
ATOM 941 C CA . LEU A 1 121 ? -27.412 -2.882 34.421 1.00 88.44 121 LEU A CA 1
ATOM 942 C C . LEU A 1 121 ? -27.688 -3.880 35.554 1.00 88.44 121 LEU A C 1
ATOM 944 O O . LEU A 1 121 ? -28.537 -3.617 36.398 1.00 88.44 121 LEU A O 1
ATOM 948 N N . ALA A 1 122 ? -26.915 -4.969 35.625 1.00 87.38 122 ALA A N 1
ATOM 949 C CA . ALA A 1 122 ? -27.048 -5.969 36.684 1.00 87.38 122 ALA A CA 1
ATOM 950 C C . ALA A 1 122 ? -26.843 -5.364 38.081 1.00 87.38 122 ALA A C 1
ATOM 952 O O . ALA A 1 122 ? -27.564 -5.694 39.021 1.00 87.38 122 ALA A O 1
ATOM 953 N N . LYS A 1 123 ? -25.886 -4.437 38.212 1.00 89.81 123 LYS A N 1
ATOM 954 C CA . LYS A 1 123 ? -25.656 -3.714 39.464 1.00 89.81 123 LYS A CA 1
ATOM 955 C C . LYS A 1 123 ? -26.839 -2.807 39.821 1.00 89.81 123 LYS A C 1
ATOM 957 O O . LYS A 1 123 ? -27.261 -2.793 40.972 1.00 89.81 123 LYS A O 1
ATOM 962 N N . CYS A 1 124 ? -27.385 -2.068 38.856 1.00 77.50 124 CYS A N 1
ATOM 963 C CA . CYS A 1 124 ? -28.574 -1.244 39.082 1.00 77.50 124 CYS A CA 1
ATOM 964 C C . CYS A 1 124 ? -29.800 -2.085 39.465 1.00 77.50 124 CYS A C 1
ATOM 966 O O . CYS A 1 124 ? -30.564 -1.667 40.333 1.00 77.50 124 CYS A O 1
ATOM 968 N N . ASP A 1 125 ? -29.975 -3.266 38.872 1.00 81.25 125 ASP A N 1
ATOM 969 C CA . ASP A 1 125 ? -31.045 -4.194 39.250 1.00 81.25 125 ASP A CA 1
ATOM 970 C C . ASP A 1 125 ? -30.875 -4.689 40.694 1.00 81.25 125 ASP A C 1
ATOM 972 O O . ASP A 1 125 ? -31.840 -4.715 41.459 1.00 81.25 125 ASP A O 1
ATOM 976 N N . GLU A 1 126 ? -29.649 -5.015 41.109 1.00 85.88 126 GLU A N 1
ATOM 977 C CA . GLU A 1 126 ? -29.346 -5.402 42.491 1.00 85.88 126 GLU A CA 1
ATOM 978 C C . GLU A 1 126 ? -29.619 -4.254 43.480 1.00 85.88 126 GLU A C 1
ATOM 980 O O . GLU A 1 126 ? -30.264 -4.454 44.514 1.00 85.88 126 GLU A O 1
ATOM 985 N N . GLU A 1 127 ? -29.211 -3.030 43.135 1.00 84.94 127 GLU A N 1
ATOM 986 C CA . GLU A 1 127 ? -29.500 -1.817 43.910 1.00 84.94 127 GLU A CA 1
ATOM 987 C C . GLU A 1 127 ? -31.016 -1.551 44.012 1.00 84.94 127 GLU A C 1
ATOM 989 O O . GLU A 1 127 ? -31.513 -1.206 45.090 1.00 84.94 127 GLU A O 1
ATOM 994 N N . LEU A 1 128 ? -31.781 -1.771 42.936 1.00 82.19 128 LEU A N 1
ATOM 995 C CA . LEU A 1 128 ? -33.242 -1.653 42.942 1.00 82.19 128 LEU A CA 1
ATOM 996 C C . LEU A 1 128 ? -33.906 -2.699 43.839 1.00 82.19 128 LEU A C 1
ATOM 998 O O . LEU A 1 128 ? -34.816 -2.356 44.599 1.00 82.19 128 LEU A O 1
ATOM 1002 N N . VAL A 1 129 ? -33.461 -3.956 43.787 1.00 83.19 129 VAL A N 1
ATOM 1003 C CA . VAL A 1 129 ? -33.973 -5.019 44.666 1.00 83.19 129 VAL A CA 1
ATOM 1004 C C . VAL A 1 129 ? -33.688 -4.680 46.129 1.00 83.19 129 VAL A C 1
ATOM 1006 O O . VAL A 1 129 ? -34.603 -4.740 46.955 1.00 83.19 129 VAL A O 1
ATOM 1009 N N . ALA A 1 130 ? -32.464 -4.248 46.446 1.00 80.12 130 ALA A N 1
ATOM 1010 C CA . ALA A 1 130 ? -32.075 -3.839 47.795 1.00 80.12 130 ALA A CA 1
ATOM 1011 C C . ALA A 1 130 ? -32.907 -2.648 48.306 1.00 80.12 130 ALA A C 1
ATOM 1013 O O . ALA A 1 130 ? -33.359 -2.632 49.459 1.00 80.12 130 ALA A O 1
ATOM 1014 N N . PHE A 1 131 ? -33.171 -1.664 47.443 1.00 75.56 131 PHE A N 1
ATOM 1015 C CA . PHE A 1 131 ? -34.040 -0.535 47.763 1.00 75.56 131 PHE A CA 1
ATOM 1016 C C . PHE A 1 131 ? -35.480 -0.986 48.034 1.00 75.56 131 PHE A C 1
ATOM 1018 O O . PHE A 1 131 ? -36.072 -0.598 49.043 1.00 75.56 131 PHE A O 1
ATOM 1025 N N . GLN A 1 132 ? -36.039 -1.856 47.189 1.00 71.69 132 GLN A N 1
ATOM 1026 C CA . GLN A 1 132 ? -37.391 -2.388 47.370 1.00 71.69 132 GLN A CA 1
ATOM 1027 C C . GLN A 1 132 ? -37.531 -3.224 48.647 1.00 71.69 132 GLN A C 1
ATOM 1029 O O . GLN A 1 132 ? -38.556 -3.115 49.323 1.00 71.69 132 GLN A O 1
ATOM 1034 N N . SER A 1 133 ? -36.526 -4.027 49.015 1.00 73.94 133 SER A N 1
ATOM 1035 C CA . SER A 1 133 ? -36.541 -4.773 50.279 1.00 73.94 133 SER A CA 1
ATOM 1036 C C . SER A 1 133 ? -36.449 -3.854 51.495 1.00 73.94 133 SER A C 1
ATOM 1038 O O . SER A 1 133 ? -37.171 -4.062 52.470 1.00 73.94 133 SER A O 1
ATOM 1040 N N . THR A 1 134 ? -35.623 -2.807 51.422 1.00 69.50 134 THR A N 1
ATOM 1041 C CA . THR A 1 134 ? -35.468 -1.827 52.508 1.00 69.50 134 THR A CA 1
ATOM 1042 C C . THR A 1 134 ? -36.760 -1.033 52.707 1.00 69.50 134 THR A C 1
ATOM 1044 O O . THR A 1 134 ? -37.260 -0.931 53.824 1.00 69.50 134 THR A O 1
ATOM 1047 N N . ASN A 1 135 ? -37.377 -0.558 51.622 1.00 60.25 135 ASN A N 1
ATOM 1048 C CA . ASN A 1 135 ? -38.639 0.181 51.701 1.00 60.25 135 ASN A CA 1
ATOM 1049 C C . ASN A 1 135 ? -39.832 -0.688 52.100 1.00 60.25 135 ASN A C 1
ATOM 1051 O O . ASN A 1 135 ? -40.679 -0.233 52.868 1.00 60.25 135 ASN A O 1
ATOM 1055 N N . LYS A 1 136 ? -39.912 -1.946 51.639 1.00 56.44 136 LYS A N 1
ATOM 1056 C CA . LYS A 1 136 ? -40.948 -2.868 52.128 1.00 56.44 136 LYS A CA 1
ATOM 1057 C C . LYS A 1 136 ? -40.849 -3.067 53.639 1.00 56.44 136 LYS A C 1
ATOM 1059 O O . LYS A 1 136 ? -41.888 -3.104 54.287 1.00 56.44 136 LYS A O 1
ATOM 1064 N N . MET A 1 137 ? -39.635 -3.133 54.191 1.00 56.00 137 MET A N 1
ATOM 1065 C CA . MET A 1 137 ? -39.412 -3.289 55.630 1.00 56.00 137 MET A CA 1
ATOM 1066 C C . MET A 1 137 ? -39.912 -2.073 56.428 1.00 56.00 137 MET A C 1
ATOM 1068 O O . MET A 1 137 ? -40.616 -2.254 57.422 1.00 56.00 137 MET A O 1
ATOM 1072 N N . VAL A 1 138 ? -39.643 -0.852 55.948 1.00 55.34 138 VAL A N 1
ATOM 1073 C CA . VAL A 1 138 ? -40.094 0.406 56.577 1.00 55.34 138 VAL A CA 1
ATOM 1074 C C . VAL A 1 138 ? -41.625 0.518 56.594 1.00 55.34 138 VAL A C 1
ATOM 1076 O O . VAL A 1 138 ? -42.203 0.825 57.635 1.00 55.34 138 VAL A O 1
ATOM 1079 N N . ILE A 1 139 ? -42.306 0.157 55.500 1.00 53.94 139 ILE A N 1
ATOM 1080 C CA . ILE A 1 139 ? -43.780 0.210 55.427 1.00 53.94 139 ILE A CA 1
ATOM 1081 C C . ILE A 1 139 ? -44.427 -0.811 56.379 1.00 53.94 139 ILE A C 1
ATOM 1083 O O . ILE A 1 139 ? -45.400 -0.496 57.067 1.00 53.94 139 ILE A O 1
ATOM 1087 N N . THR A 1 140 ? -43.888 -2.030 56.487 1.00 56.16 140 THR A N 1
ATOM 1088 C CA . THR A 1 140 ? -44.403 -3.018 57.455 1.00 56.16 140 THR A CA 1
ATOM 1089 C C . THR A 1 140 ? -44.170 -2.613 58.910 1.00 56.16 140 THR A C 1
ATOM 1091 O O . THR A 1 140 ? -44.994 -2.939 59.763 1.00 56.16 140 THR A O 1
ATOM 1094 N N . GLN A 1 141 ? -43.094 -1.880 59.205 1.00 53.78 141 GLN A N 1
ATOM 1095 C CA . GLN A 1 141 ? -42.786 -1.430 60.561 1.00 53.78 141 GLN A CA 1
ATOM 1096 C C . GLN A 1 141 ? -43.690 -0.264 60.994 1.00 53.78 141 GLN A C 1
ATOM 1098 O O . GLN A 1 141 ? -44.205 -0.279 62.110 1.00 53.78 141 GLN A O 1
ATOM 1103 N N . GLU A 1 142 ? -43.982 0.685 60.099 1.00 51.09 142 GLU A N 1
ATOM 1104 C CA . GLU A 1 142 ? -44.949 1.762 60.366 1.00 51.09 142 GLU A CA 1
ATOM 1105 C C . GLU A 1 142 ? -46.388 1.239 60.504 1.00 51.09 142 GLU A C 1
ATOM 1107 O O . GLU A 1 142 ? -47.141 1.705 61.360 1.00 51.09 142 GLU A O 1
ATOM 1112 N N . THR A 1 143 ? -46.773 0.222 59.725 1.00 48.72 143 THR A N 1
ATOM 1113 C CA . THR A 1 143 ? -48.119 -0.373 59.827 1.00 48.72 143 THR A CA 1
ATOM 1114 C C . THR A 1 143 ? -48.269 -1.238 61.086 1.00 48.72 143 THR A C 1
ATOM 1116 O O . THR A 1 143 ? -49.322 -1.226 61.718 1.00 48.72 143 THR A O 1
ATOM 1119 N N . GLY A 1 144 ? -47.212 -1.951 61.498 1.00 50.03 144 GLY A N 1
ATOM 1120 C CA . GLY A 1 144 ? -47.201 -2.729 62.742 1.00 50.03 144 GLY A CA 1
ATOM 1121 C C . GLY A 1 144 ? -47.216 -1.861 64.003 1.00 50.03 144 GLY A C 1
ATOM 1122 O O . GLY A 1 144 ? -47.840 -2.237 64.991 1.00 50.03 144 GLY A O 1
ATOM 1123 N N . ASN A 1 145 ? -46.591 -0.680 63.958 1.00 49.50 145 ASN A N 1
ATOM 1124 C CA . ASN A 1 145 ? -46.568 0.250 65.088 1.00 49.50 145 ASN A CA 1
ATOM 1125 C C . ASN A 1 145 ? -47.891 1.028 65.245 1.00 49.50 145 ASN A C 1
ATOM 1127 O O . ASN A 1 145 ? -48.286 1.335 66.364 1.00 49.50 145 ASN A O 1
ATOM 1131 N N . ASN A 1 146 ? -48.612 1.289 64.147 1.00 49.97 146 ASN A N 1
ATOM 1132 C CA . ASN A 1 146 ? -49.937 1.929 64.175 1.00 49.97 146 ASN A CA 1
ATOM 1133 C C . ASN A 1 146 ? -51.099 0.958 64.468 1.00 49.97 146 ASN A C 1
ATOM 1135 O O . ASN A 1 146 ? -52.196 1.404 64.788 1.00 49.97 146 ASN A O 1
ATOM 1139 N N . ALA A 1 147 ? -50.887 -0.358 64.375 1.00 48.06 147 ALA A N 1
ATOM 1140 C CA . ALA A 1 147 ? -51.886 -1.375 64.728 1.00 48.06 147 ALA A CA 1
ATOM 1141 C C . ALA A 1 147 ? -51.825 -1.818 66.209 1.00 48.06 147 ALA A C 1
ATOM 1143 O O . ALA A 1 147 ? -52.562 -2.720 66.605 1.00 48.06 147 ALA A O 1
ATOM 1144 N N . ALA A 1 148 ? -50.946 -1.211 67.016 1.00 47.88 148 ALA A N 1
ATOM 1145 C CA . ALA A 1 148 ? -50.722 -1.541 68.427 1.00 47.88 148 ALA A CA 1
ATOM 1146 C C . ALA A 1 148 ? -51.241 -0.474 69.421 1.00 47.88 148 ALA A C 1
ATOM 1148 O O . ALA A 1 148 ? -50.922 -0.550 70.608 1.00 47.88 148 ALA A O 1
ATOM 1149 N N . THR A 1 149 ? -52.036 0.497 68.958 1.00 38.94 149 THR A N 1
ATOM 1150 C CA . THR A 1 149 ? -52.740 1.495 69.792 1.00 38.94 149 THR A CA 1
ATOM 1151 C C . THR A 1 149 ? -54.242 1.293 69.780 1.00 38.94 149 THR A C 1
ATOM 1153 O O . THR A 1 149 ? -54.776 1.075 68.670 1.00 38.94 149 THR A O 1
#

Foldseek 3Di:
DDDDPPPPPPPPVVVVVVLVVVLVVLQCLLVDPQLLVQLQVVCCVVPVVDDDWDKDWHWDADPPDSDIDIDIDTDDPVSRVSSSVSSVVSSVVVVVVVVVVVVVVVVVVVVVVVVVVVVVVVVVVVVVVVVVVVVVVVVVVVVVVVVPD